Protein AF-A0A6S7KGN0-F1 (afdb_monomer_lite)

Foldseek 3Di:
DDDPVCPVVVVVVVVVVVVCVVVVNPVPPVDDDDDDPVNVVVCVVVLCADDPDPNNPVSNVVVCCCPPVVDDDDPSVVPDDPPQWDWDADPVGDIDIDGHDDD

Sequence (103 aa):
MKDLQFEQTRKALVSKQKDLKRQGKGNKPNASSALSEDDIAVLYEKDLLGTSSPDALLNTLWFNNTIHFGLRGCKEHRDMTWGDVKLHKTVCGEEYLEYNERQ

Structure (mmCIF, N/CA/C/O backbone):
data_AF-A0A6S7KGN0-F1
#
_entry.id   AF-A0A6S7KGN0-F1
#
loop_
_atom_site.group_PDB
_atom_site.id
_atom_site.type_symbol
_atom_site.label_atom_id
_atom_site.label_alt_id
_atom_site.label_comp_id
_atom_site.label_asym_id
_atom_site.label_entity_id
_atom_site.label_seq_id
_atom_site.pdbx_PDB_ins_code
_atom_site.Cartn_x
_atom_site.Cartn_y
_atom_site.Cartn_z
_atom_site.occupancy
_atom_site.B_iso_or_equiv
_atom_site.auth_seq_id
_atom_site.auth_comp_id
_atom_site.auth_asym_id
_atom_site.auth_atom_id
_atom_site.pdbx_PDB_model_num
ATOM 1 N N . MET A 1 1 ? -22.473 -7.375 23.355 1.00 51.00 1 MET A N 1
ATOM 2 C CA . MET A 1 1 ? -23.004 -7.444 24.734 1.00 51.00 1 MET A CA 1
ATOM 3 C C . MET A 1 1 ? -22.570 -6.174 25.470 1.00 51.00 1 MET A C 1
ATOM 5 O O . MET A 1 1 ? -21.373 -5.940 25.568 1.00 51.00 1 MET A O 1
ATOM 9 N N . LYS A 1 2 ? -23.492 -5.277 25.857 1.00 65.69 2 LYS A N 1
ATOM 10 C CA . LYS A 1 2 ? -23.150 -4.061 26.625 1.00 65.69 2 LYS A CA 1
ATOM 11 C C . LYS A 1 2 ? -23.226 -4.409 28.107 1.00 65.69 2 LYS A C 1
ATOM 13 O O . LYS A 1 2 ? -24.318 -4.604 28.621 1.00 65.69 2 LYS A O 1
ATOM 18 N N . ASP A 1 3 ? -22.078 -4.496 28.763 1.00 79.25 3 ASP A N 1
ATOM 19 C CA . ASP A 1 3 ? -22.008 -4.779 30.194 1.00 79.25 3 ASP A CA 1
ATOM 20 C C . ASP A 1 3 ? -22.584 -3.601 30.999 1.00 79.25 3 ASP A C 1
ATOM 22 O O . ASP A 1 3 ? -21.984 -2.521 31.029 1.00 79.25 3 ASP A O 1
ATOM 26 N N . LEU A 1 4 ? -23.760 -3.785 31.602 1.00 85.25 4 LEU A N 1
ATOM 27 C CA . LEU A 1 4 ? -24.466 -2.766 32.388 1.00 85.25 4 LEU A CA 1
ATOM 28 C C . LEU A 1 4 ? -23.657 -2.310 33.613 1.00 85.25 4 LEU A C 1
ATOM 30 O O . LEU A 1 4 ? -23.744 -1.143 33.992 1.00 85.25 4 LEU A O 1
ATOM 34 N N . GLN A 1 5 ? -22.807 -3.177 34.171 1.00 90.12 5 GLN A N 1
ATOM 35 C CA . GLN A 1 5 ? -22.026 -2.898 35.376 1.00 90.12 5 GLN A CA 1
ATOM 36 C C . GLN A 1 5 ? -21.039 -1.737 35.176 1.00 90.12 5 GLN A C 1
ATOM 38 O O . GLN A 1 5 ? -20.819 -0.937 36.082 1.00 90.12 5 GLN A O 1
ATOM 43 N N . PHE A 1 6 ? -20.494 -1.579 33.964 1.00 88.44 6 PHE A N 1
ATOM 44 C CA . PHE A 1 6 ? -19.511 -0.532 33.645 1.00 88.44 6 PHE A CA 1
ATOM 45 C C . PHE A 1 6 ? -20.097 0.672 32.896 1.00 88.44 6 PHE A C 1
ATOM 47 O O . PHE A 1 6 ? -19.354 1.450 32.290 1.00 88.44 6 PHE A O 1
ATOM 54 N N . GLU A 1 7 ? -21.421 0.851 32.883 1.00 92.50 7 GLU A N 1
ATOM 55 C CA . GLU A 1 7 ? -22.042 1.956 32.144 1.00 92.50 7 GLU A CA 1
ATOM 56 C C . GLU A 1 7 ? -21.552 3.328 32.622 1.00 92.50 7 GLU A C 1
ATOM 58 O O . GLU A 1 7 ? -21.196 4.179 31.801 1.00 92.50 7 GLU A O 1
ATOM 63 N N . GLN A 1 8 ? -21.473 3.526 33.938 1.00 90.44 8 GLN A N 1
ATOM 64 C CA . GLN A 1 8 ? -20.999 4.777 34.528 1.00 90.44 8 GLN A CA 1
ATOM 65 C C . GLN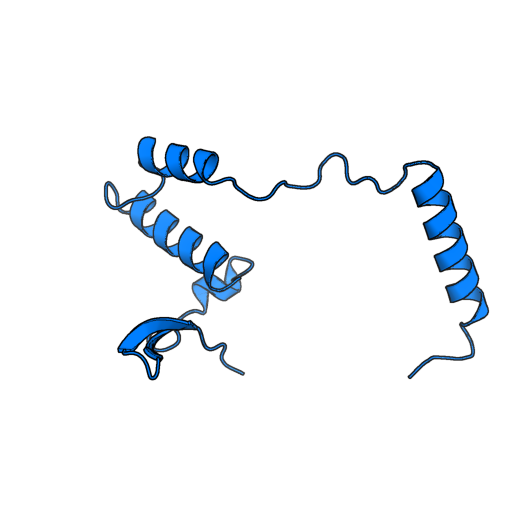 A 1 8 ? -19.529 5.040 34.184 1.00 90.44 8 GLN A C 1
ATOM 67 O O . GLN A 1 8 ? -19.193 6.135 33.732 1.00 90.44 8 GLN A O 1
ATOM 72 N N . THR A 1 9 ? -18.670 4.023 34.288 1.00 93.06 9 THR A N 1
ATOM 73 C CA . THR A 1 9 ? -17.248 4.122 33.933 1.00 93.06 9 THR A CA 1
ATOM 74 C C . THR A 1 9 ? -17.058 4.483 32.460 1.00 93.06 9 THR A C 1
ATOM 76 O O . THR A 1 9 ? -16.259 5.361 32.140 1.00 93.06 9 THR A O 1
ATOM 79 N N . ARG A 1 10 ? -17.838 3.890 31.544 1.00 92.88 10 ARG A N 1
ATOM 80 C CA . ARG A 1 10 ? -17.798 4.261 30.117 1.00 92.88 10 ARG A CA 1
ATOM 81 C C . ARG A 1 10 ? -18.247 5.701 29.882 1.00 92.88 10 ARG A C 1
ATOM 83 O O . ARG A 1 10 ? -17.606 6.409 29.109 1.00 92.88 10 ARG A O 1
ATOM 90 N N . LYS A 1 11 ? -19.317 6.156 30.545 1.00 94.88 11 LYS A N 1
ATOM 91 C CA . LYS A 1 11 ? -19.775 7.555 30.450 1.00 94.88 11 LYS A CA 1
ATOM 92 C C . LYS A 1 11 ? -18.702 8.525 30.949 1.00 94.88 11 LYS A C 1
ATOM 94 O O . LYS A 1 11 ? -18.420 9.510 30.267 1.00 94.88 11 LYS A O 1
ATOM 99 N N . ALA A 1 12 ? -18.065 8.220 32.080 1.00 96.12 12 ALA A N 1
ATOM 100 C CA . ALA A 1 12 ? -16.962 9.008 32.624 1.00 96.12 12 ALA A CA 1
ATOM 101 C C . ALA A 1 12 ? -15.762 9.054 31.660 1.00 96.12 12 ALA A C 1
ATOM 103 O O . ALA A 1 12 ? -15.247 10.135 31.374 1.00 96.12 12 ALA A O 1
ATOM 104 N N . LEU A 1 13 ? -15.377 7.910 31.082 1.00 95.00 13 LEU A N 1
ATOM 105 C CA . LEU A 1 13 ? -14.293 7.814 30.102 1.00 95.00 13 LEU A CA 1
ATOM 106 C C . LEU A 1 13 ? -14.573 8.660 28.851 1.00 95.00 13 LEU A C 1
ATOM 108 O O . LEU A 1 13 ? -13.726 9.449 28.437 1.00 95.00 13 LEU A O 1
ATOM 112 N N . VAL A 1 14 ? -15.773 8.547 28.273 1.00 93.56 14 VAL A N 1
ATOM 113 C CA . VAL A 1 14 ? -16.184 9.333 27.096 1.00 93.56 14 VAL A CA 1
ATOM 114 C C . VAL A 1 14 ? -16.213 10.828 27.416 1.00 93.56 14 VAL A C 1
ATOM 116 O O . VAL A 1 14 ? -15.764 11.638 26.604 1.00 93.56 14 VAL A O 1
ATOM 119 N N . SER A 1 15 ? -16.716 11.206 28.595 1.00 95.00 15 SER A N 1
ATOM 120 C CA . SER A 1 15 ? -16.698 12.597 29.056 1.00 95.00 15 SER A CA 1
ATOM 121 C C . SER A 1 15 ? -1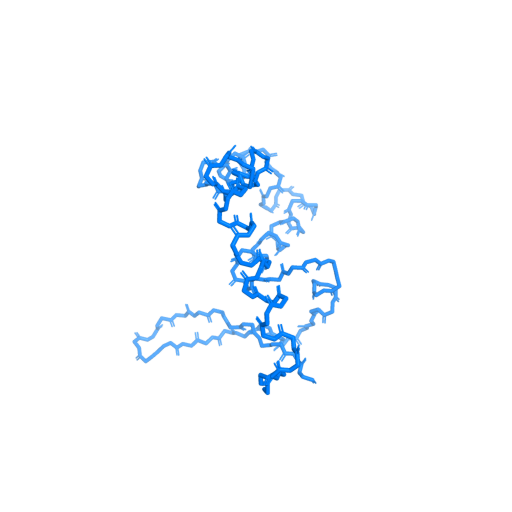5.265 13.129 29.129 1.00 95.00 15 SER A C 1
ATOM 123 O O . SER A 1 15 ? -14.960 14.171 28.543 1.00 95.00 15 SER A O 1
ATOM 125 N N . LYS A 1 16 ? -14.346 12.360 29.733 1.00 94.75 16 LYS A N 1
ATOM 126 C CA . LYS A 1 16 ? -12.937 12.749 29.827 1.00 94.75 16 LYS A CA 1
ATOM 127 C C . LYS A 1 16 ? -12.255 12.817 28.463 1.00 94.75 16 LYS A C 1
ATOM 129 O O . LYS A 1 16 ? -11.486 13.739 28.215 1.00 94.75 16 LYS A O 1
ATOM 134 N N . GLN A 1 17 ? -12.564 11.897 27.553 1.00 91.38 17 GLN A N 1
ATOM 135 C CA . GLN A 1 17 ? -12.048 11.927 26.186 1.00 91.38 17 GLN A CA 1
ATOM 136 C C . GLN A 1 17 ? -12.486 13.199 25.439 1.00 91.38 17 GLN A C 1
ATOM 138 O O . GLN A 1 17 ? -11.678 13.806 24.736 1.00 91.38 17 GLN A O 1
ATOM 143 N N . LYS A 1 18 ? -13.748 13.624 25.593 1.00 92.44 18 LYS A N 1
ATOM 144 C CA . LYS A 1 18 ? -14.262 14.871 24.997 1.00 92.44 18 LYS A CA 1
ATOM 145 C C . LYS A 1 18 ? -13.587 16.109 25.589 1.00 92.44 18 LYS A C 1
ATOM 147 O O . LYS A 1 18 ? -13.218 17.002 24.833 1.00 92.44 18 LYS A O 1
ATOM 152 N N . ASP A 1 19 ? -13.411 16.145 26.908 1.00 94.50 19 ASP A N 1
ATOM 153 C CA . ASP A 1 19 ? -12.680 17.205 27.615 1.00 94.50 19 ASP A CA 1
ATOM 154 C C . ASP A 1 19 ? -11.230 17.320 27.113 1.00 94.50 19 ASP A C 1
ATOM 156 O O . ASP A 1 19 ? -10.794 18.389 26.695 1.00 94.50 19 ASP A O 1
ATOM 160 N N . LEU A 1 20 ? -10.513 16.195 27.028 1.00 91.50 20 LEU A N 1
ATOM 161 C CA . LEU A 1 20 ? -9.146 16.151 26.500 1.00 91.50 20 LEU A CA 1
ATOM 162 C C . LEU A 1 20 ? -9.068 16.636 25.044 1.00 91.50 20 LEU A C 1
ATOM 164 O O . LEU A 1 20 ? -8.202 17.449 24.727 1.00 91.50 20 LEU A O 1
ATOM 168 N N . LYS A 1 21 ? -10.007 16.229 24.178 1.00 87.38 21 LYS A N 1
ATOM 169 C CA . LYS A 1 21 ? -10.085 16.740 22.798 1.00 87.38 21 LYS 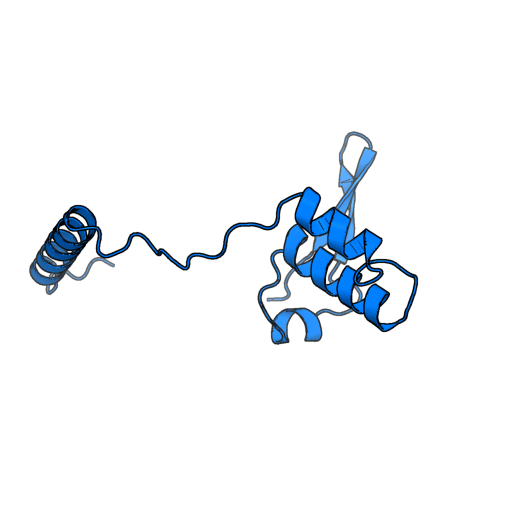A CA 1
ATOM 170 C C . LYS A 1 21 ? -10.313 18.253 22.745 1.00 87.38 21 LYS A C 1
ATOM 172 O O . LYS A 1 21 ? -9.659 18.922 21.954 1.00 87.38 21 LYS A O 1
ATOM 177 N N . ARG A 1 22 ? -11.197 18.805 23.591 1.00 89.69 22 ARG A N 1
ATOM 178 C CA . ARG A 1 22 ? -11.422 20.264 23.692 1.00 89.69 22 ARG A CA 1
ATOM 179 C C . ARG A 1 22 ? -10.167 21.016 24.136 1.00 89.69 22 ARG A C 1
ATOM 181 O O . ARG A 1 22 ? -9.950 22.134 23.695 1.00 89.69 22 ARG A O 1
ATOM 188 N N . GLN A 1 23 ? -9.328 20.387 24.957 1.00 91.25 23 GLN A N 1
ATOM 189 C CA . GLN A 1 23 ? -8.021 20.909 25.370 1.00 91.25 23 GLN A CA 1
ATOM 190 C C . GLN A 1 23 ? -6.914 20.693 24.314 1.00 91.25 23 GLN A C 1
ATOM 192 O O . GLN A 1 23 ? -5.745 20.927 24.606 1.00 91.25 23 GLN A O 1
ATOM 197 N N . GLY A 1 24 ? -7.237 20.180 23.119 1.00 85.88 24 GLY A N 1
ATOM 198 C CA . GLY A 1 24 ? -6.263 19.861 22.065 1.00 85.88 24 GLY A CA 1
ATOM 199 C C . GLY A 1 24 ? -5.421 18.604 22.329 1.00 85.88 24 GLY A C 1
ATOM 200 O O . GLY A 1 24 ? -4.558 18.243 21.525 1.00 85.88 24 GLY A O 1
ATOM 201 N N . LYS A 1 25 ? -5.673 17.886 23.432 1.00 82.31 25 LYS A N 1
ATOM 202 C CA . LYS A 1 25 ? -4.991 16.633 23.775 1.00 82.31 25 LYS A CA 1
ATOM 203 C C . LYS A 1 25 ? -5.606 15.497 22.960 1.00 82.31 25 LYS A C 1
ATOM 205 O O . LYS A 1 25 ? -6.661 14.963 23.296 1.00 82.31 25 LYS A O 1
ATOM 210 N N . GLY A 1 26 ? -4.946 15.152 21.856 1.00 72.06 26 GLY A N 1
ATOM 211 C CA . GLY A 1 26 ? -5.416 14.141 20.903 1.00 72.06 26 GLY A CA 1
ATOM 212 C C . GLY A 1 26 ? -5.311 14.548 19.435 1.00 72.06 26 GLY A C 1
ATOM 213 O O . GLY A 1 26 ? -5.653 13.738 18.579 1.00 72.06 26 GLY A O 1
ATOM 214 N N . ASN A 1 27 ? -4.792 15.744 19.133 1.00 70.06 27 ASN A N 1
ATOM 215 C CA . ASN A 1 27 ? -4.615 16.253 17.766 1.00 70.06 27 ASN A CA 1
ATOM 216 C C . ASN A 1 27 ? -3.557 15.508 16.933 1.00 70.06 27 ASN A C 1
ATOM 218 O O . ASN A 1 27 ? -3.253 15.960 15.839 1.00 70.06 27 ASN A O 1
ATOM 222 N N . LYS A 1 28 ? -3.004 14.392 17.445 1.00 72.38 28 LYS A N 1
ATOM 223 C CA . LYS A 1 28 ? -1.943 13.578 16.828 1.00 72.38 28 LYS A CA 1
ATOM 224 C C . LYS A 1 28 ? -0.980 14.453 16.001 1.00 72.38 28 LYS A C 1
ATOM 226 O O . LYS A 1 28 ? -0.940 14.305 14.786 1.00 72.38 28 LYS A O 1
ATOM 231 N N . PRO A 1 29 ? -0.230 15.374 16.634 1.00 72.06 29 PRO A N 1
ATOM 232 C CA . PRO A 1 29 ? 0.643 16.296 15.900 1.00 72.06 29 PRO A CA 1
ATOM 233 C C . PRO A 1 29 ? 1.693 15.565 15.050 1.00 72.06 29 PRO A C 1
ATOM 235 O O . PRO A 1 29 ? 2.152 16.101 14.054 1.00 72.06 29 PRO A O 1
ATOM 238 N N . ASN A 1 30 ? 2.004 14.317 15.415 1.00 75.81 30 ASN A N 1
ATOM 239 C CA . ASN A 1 30 ? 2.899 13.420 14.688 1.00 75.81 30 ASN A CA 1
ATOM 240 C C . ASN A 1 30 ? 2.123 12.314 13.947 1.00 75.81 30 ASN A C 1
ATOM 242 O O . ASN A 1 30 ? 2.618 11.197 13.810 1.00 75.81 30 ASN A O 1
ATOM 246 N N . ALA A 1 31 ? 0.862 12.551 13.570 1.00 79.56 31 ALA A N 1
ATOM 247 C CA . ALA A 1 31 ? 0.156 11.625 12.696 1.00 79.56 31 ALA A CA 1
ATOM 248 C C . ALA A 1 31 ? 0.912 11.543 11.371 1.00 79.56 31 ALA A C 1
ATOM 250 O O . ALA A 1 31 ? 1.223 12.573 10.778 1.00 79.56 31 ALA A O 1
ATOM 251 N N . SER A 1 32 ? 1.164 10.323 10.902 1.00 75.75 32 SER A N 1
ATOM 252 C CA . SER A 1 32 ? 1.613 10.137 9.527 1.00 75.75 32 SER A CA 1
ATOM 253 C C . SER A 1 32 ? 0.545 10.691 8.591 1.00 75.75 32 SER A C 1
ATOM 255 O O . SER A 1 32 ? -0.630 10.326 8.711 1.00 75.75 32 SER A O 1
ATOM 257 N N . SER A 1 33 ? 0.950 11.555 7.668 1.00 83.25 33 SER A N 1
ATOM 258 C CA . SER A 1 33 ? 0.155 11.859 6.485 1.00 83.25 33 SER A CA 1
ATOM 259 C C . SER A 1 33 ? 0.139 10.644 5.556 1.00 83.25 33 SER A C 1
ATOM 261 O O . SER A 1 33 ? 1.013 9.773 5.631 1.00 83.25 33 SER A O 1
ATOM 263 N N . ALA A 1 34 ? -0.884 10.566 4.707 1.00 86.44 34 ALA A N 1
ATOM 264 C CA . ALA A 1 34 ? -0.838 9.674 3.557 1.00 86.44 34 ALA A CA 1
ATOM 265 C C . ALA A 1 34 ? 0.263 10.145 2.596 1.00 86.44 34 ALA A C 1
ATOM 267 O O . ALA A 1 34 ? 0.535 11.346 2.527 1.00 86.44 34 ALA A O 1
ATOM 268 N N . LEU A 1 35 ? 0.874 9.204 1.875 1.00 89.50 35 LEU A N 1
ATOM 269 C CA . LEU A 1 35 ? 1.780 9.533 0.777 1.00 89.50 35 LEU A CA 1
ATOM 270 C C . LEU A 1 35 ? 0.983 10.215 -0.334 1.00 89.50 35 LEU A C 1
ATOM 272 O O . LEU A 1 35 ? -0.080 9.729 -0.725 1.00 89.50 35 LEU A O 1
ATOM 276 N N . SER A 1 36 ? 1.495 11.344 -0.805 1.00 93.88 36 SER A N 1
ATOM 277 C CA . SER A 1 36 ? 0.972 12.030 -1.980 1.00 93.88 36 SER A CA 1
ATOM 278 C C . SER A 1 36 ? 1.504 11.396 -3.268 1.00 93.88 36 SER A C 1
ATOM 280 O O . SER A 1 36 ? 2.468 10.631 -3.250 1.00 93.88 36 SER A O 1
ATOM 282 N N . GLU A 1 37 ? 0.886 11.724 -4.402 1.00 94.06 37 GLU A N 1
ATOM 283 C CA . GLU A 1 37 ? 1.397 11.316 -5.716 1.00 94.06 37 GLU A CA 1
ATOM 284 C C . GLU A 1 37 ? 2.802 11.881 -5.973 1.00 94.06 37 GLU A C 1
ATOM 286 O O . GLU A 1 37 ? 3.649 11.171 -6.512 1.00 94.06 37 GLU A O 1
ATOM 291 N N . ASP A 1 38 ? 3.082 13.100 -5.499 1.00 96.56 38 ASP A N 1
ATOM 292 C CA . ASP A 1 38 ? 4.406 13.724 -5.589 1.00 96.56 38 ASP A CA 1
ATOM 293 C C . ASP A 1 38 ? 5.454 12.943 -4.783 1.00 96.56 38 ASP A C 1
ATOM 295 O O . ASP A 1 38 ? 6.561 12.706 -5.268 1.00 96.56 38 ASP A O 1
ATOM 299 N N . ASP A 1 39 ? 5.103 12.474 -3.578 1.00 95.38 39 ASP A N 1
ATOM 300 C CA . ASP A 1 39 ? 6.003 11.634 -2.777 1.00 95.38 39 ASP A CA 1
ATOM 301 C C . ASP A 1 39 ? 6.350 10.339 -3.523 1.00 95.38 39 ASP A C 1
ATOM 303 O O . ASP A 1 39 ? 7.507 9.918 -3.549 1.00 95.38 39 ASP A O 1
ATOM 307 N N . ILE A 1 40 ? 5.354 9.713 -4.158 1.00 95.75 40 ILE A N 1
ATOM 308 C CA . ILE A 1 40 ? 5.536 8.485 -4.940 1.00 95.75 40 ILE A CA 1
ATOM 309 C C . ILE A 1 40 ? 6.406 8.761 -6.169 1.00 95.75 40 ILE A C 1
ATOM 311 O O . ILE A 1 40 ? 7.321 7.986 -6.452 1.00 95.75 40 ILE A O 1
ATOM 315 N N . ALA A 1 41 ? 6.170 9.871 -6.873 1.00 97.12 41 ALA A N 1
ATOM 316 C CA . ALA A 1 41 ? 6.956 10.270 -8.035 1.00 97.12 41 ALA A CA 1
ATOM 317 C C . ALA A 1 41 ? 8.441 10.438 -7.683 1.00 97.12 41 ALA A C 1
ATOM 319 O O . ALA A 1 41 ? 9.299 9.904 -8.386 1.00 97.12 41 ALA A O 1
ATOM 320 N N . VAL A 1 42 ? 8.748 11.073 -6.547 1.00 97.75 42 VAL A N 1
ATOM 321 C CA . VAL A 1 42 ? 10.126 11.219 -6.052 1.00 97.75 42 VAL A CA 1
ATOM 322 C C . VAL A 1 42 ? 10.784 9.861 -5.777 1.00 97.75 42 VAL A C 1
ATOM 324 O O . VAL A 1 42 ? 11.985 9.705 -5.998 1.00 97.75 42 VAL A O 1
ATOM 327 N N . LEU A 1 43 ? 10.036 8.862 -5.296 1.00 96.94 43 LEU A N 1
ATOM 328 C CA . LEU A 1 43 ? 10.582 7.520 -5.062 1.00 96.94 43 LEU A CA 1
ATOM 329 C C . LEU A 1 43 ? 10.949 6.802 -6.370 1.00 96.94 43 LEU A C 1
ATOM 331 O O . LEU A 1 43 ? 11.973 6.118 -6.409 1.00 96.94 43 LEU A O 1
ATOM 335 N N . TYR A 1 44 ? 10.149 6.974 -7.425 1.00 97.25 44 TYR A N 1
ATOM 336 C CA . TYR A 1 44 ? 10.475 6.461 -8.759 1.00 97.25 44 TYR A CA 1
ATOM 337 C C . TYR A 1 44 ? 11.648 7.217 -9.393 1.00 97.25 44 TYR A C 1
ATOM 339 O O . TYR A 1 44 ? 12.553 6.587 -9.928 1.00 97.25 44 TYR A O 1
ATOM 347 N N . GLU A 1 45 ? 11.680 8.549 -9.291 1.00 97.69 45 GLU A N 1
ATOM 348 C CA . GLU A 1 45 ? 12.782 9.374 -9.812 1.00 97.69 45 GLU A CA 1
ATOM 349 C C . GLU A 1 45 ? 14.130 9.005 -9.175 1.00 97.69 45 GLU A C 1
ATOM 351 O O . GLU A 1 45 ? 15.169 9.040 -9.829 1.00 97.69 45 GLU A O 1
ATOM 356 N N . LYS A 1 46 ? 14.116 8.623 -7.894 1.00 97.00 46 LYS A N 1
ATOM 357 C CA . LYS A 1 46 ? 15.311 8.225 -7.140 1.00 97.00 46 LYS A CA 1
ATOM 358 C C . LYS A 1 46 ? 15.678 6.748 -7.273 1.00 97.00 46 LYS A C 1
ATOM 360 O O . LYS A 1 46 ? 16.514 6.287 -6.497 1.00 97.00 46 LYS A O 1
ATOM 365 N N . ASP A 1 47 ? 15.046 6.004 -8.182 1.00 96.94 47 ASP A N 1
ATOM 366 C CA . ASP A 1 47 ? 15.275 4.564 -8.362 1.00 96.94 47 ASP A CA 1
ATOM 367 C C . ASP A 1 47 ? 15.053 3.735 -7.079 1.00 96.94 47 ASP A C 1
ATOM 369 O O . ASP A 1 47 ? 15.587 2.637 -6.925 1.00 96.94 47 ASP A O 1
ATOM 373 N N . LEU A 1 48 ? 14.263 4.245 -6.127 1.00 97.25 48 LEU A N 1
ATOM 374 C CA . LEU A 1 48 ? 13.878 3.498 -4.923 1.00 97.25 48 LEU A CA 1
ATOM 375 C C . LEU A 1 48 ? 12.691 2.575 -5.198 1.00 97.25 48 LEU A C 1
ATOM 377 O O . LEU A 1 48 ? 12.525 1.560 -4.519 1.00 97.25 48 LEU A O 1
ATOM 381 N N . LEU A 1 49 ? 11.889 2.946 -6.195 1.00 97.56 49 LEU A N 1
ATOM 382 C CA . LEU A 1 49 ? 10.858 2.140 -6.825 1.00 97.56 49 LEU A CA 1
ATOM 383 C C . LEU A 1 49 ? 11.168 2.044 -8.320 1.00 97.56 49 LEU A C 1
ATOM 385 O O . LEU A 1 49 ? 11.680 2.982 -8.923 1.00 97.56 49 LEU A O 1
ATOM 389 N N . GLY A 1 50 ? 10.818 0.922 -8.929 1.00 96.81 50 GLY A N 1
ATOM 390 C CA . GLY A 1 50 ? 10.963 0.667 -10.350 1.00 96.81 50 GLY A CA 1
ATOM 391 C C . GLY A 1 50 ? 11.653 -0.663 -10.595 1.00 96.81 50 GLY A C 1
ATOM 392 O O . GLY A 1 50 ? 11.651 -1.560 -9.759 1.00 96.81 50 GLY A O 1
ATOM 393 N N . THR A 1 51 ? 12.244 -0.799 -11.773 1.00 97.44 51 THR A N 1
ATOM 394 C CA . THR A 1 51 ? 12.908 -2.034 -12.211 1.00 97.44 51 THR A CA 1
ATOM 395 C C . THR A 1 51 ? 14.413 -1.847 -12.399 1.00 97.44 51 THR A C 1
ATOM 397 O O . THR A 1 51 ? 15.057 -2.671 -13.043 1.00 97.44 51 THR A O 1
ATOM 400 N N . SER A 1 52 ? 14.975 -0.747 -11.893 1.00 97.19 52 SER A N 1
ATOM 401 C CA . SER A 1 52 ? 16.379 -0.365 -12.083 1.00 97.19 52 SER A CA 1
ATOM 402 C C . SER A 1 52 ? 17.356 -1.207 -11.260 1.00 97.19 52 SER A C 1
ATOM 404 O O . SER A 1 52 ? 18.514 -1.356 -11.646 1.00 97.19 52 SER A O 1
ATOM 406 N N . SER A 1 53 ? 16.901 -1.813 -10.163 1.00 97.38 53 SER A N 1
ATOM 407 C CA . SER A 1 53 ? 17.686 -2.747 -9.353 1.0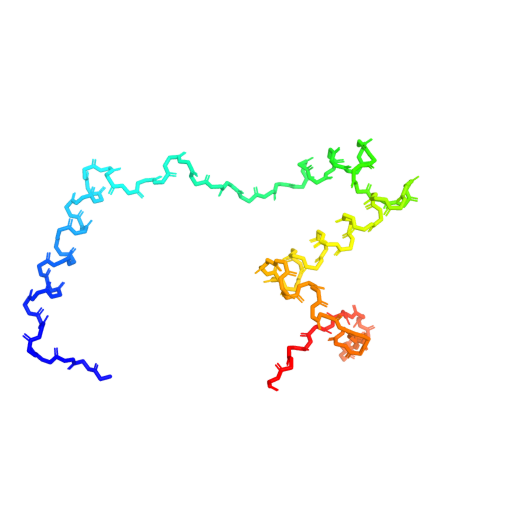0 97.38 53 SER A CA 1
ATOM 408 C C . SER A 1 53 ? 16.802 -3.830 -8.719 1.00 97.38 53 SER A C 1
ATOM 410 O O . SER A 1 53 ? 15.583 -3.649 -8.624 1.00 97.38 53 SER A O 1
ATOM 412 N N . PRO A 1 54 ? 17.384 -4.954 -8.256 1.00 97.56 54 PRO A N 1
ATOM 413 C CA . PRO A 1 54 ? 16.638 -5.968 -7.510 1.00 97.56 54 PRO A CA 1
ATOM 414 C C . PRO A 1 54 ? 15.949 -5.404 -6.259 1.00 97.56 54 PRO A C 1
ATOM 416 O O . PRO A 1 54 ? 14.810 -5.770 -5.972 1.00 97.56 54 PRO A O 1
ATOM 419 N N . ASP A 1 55 ? 16.611 -4.485 -5.551 1.00 97.25 55 ASP A N 1
ATOM 420 C CA . ASP A 1 55 ? 16.061 -3.841 -4.356 1.00 97.25 55 ASP A CA 1
ATOM 421 C C . ASP A 1 55 ? 14.893 -2.913 -4.705 1.00 97.25 55 ASP A C 1
ATOM 423 O O . ASP A 1 55 ? 13.843 -2.982 -4.069 1.00 97.25 55 ASP A O 1
ATOM 427 N N . ALA A 1 56 ? 15.033 -2.099 -5.757 1.00 97.69 56 ALA A N 1
ATOM 428 C CA . ALA A 1 56 ? 13.962 -1.227 -6.242 1.00 97.69 56 ALA A CA 1
ATOM 429 C C . ALA A 1 56 ? 12.727 -2.028 -6.667 1.00 97.69 56 ALA A C 1
ATOM 431 O O . ALA A 1 56 ? 11.603 -1.678 -6.308 1.00 97.69 56 ALA A O 1
ATOM 432 N N . LEU A 1 57 ? 12.938 -3.156 -7.351 1.00 97.38 57 LEU A N 1
ATOM 433 C CA . LEU A 1 57 ? 11.862 -4.049 -7.763 1.00 97.38 57 LEU A CA 1
ATOM 434 C C . LEU A 1 57 ? 11.128 -4.644 -6.557 1.00 97.38 57 LEU A C 1
ATOM 436 O O . LEU A 1 57 ? 9.894 -4.657 -6.521 1.00 97.38 57 LEU A O 1
ATOM 440 N N . LEU A 1 58 ? 11.877 -5.119 -5.557 1.00 95.06 58 LEU A N 1
ATOM 441 C CA . LEU A 1 58 ? 11.296 -5.669 -4.336 1.00 95.06 58 LEU A CA 1
ATOM 442 C C . LEU A 1 58 ? 10.525 -4.597 -3.553 1.00 95.06 58 LEU A C 1
ATOM 444 O O . LEU A 1 58 ? 9.413 -4.859 -3.087 1.00 95.06 58 LEU A O 1
ATOM 448 N N . ASN A 1 59 ? 11.074 -3.385 -3.463 1.00 95.69 59 ASN A N 1
ATOM 449 C CA . ASN A 1 59 ? 10.421 -2.241 -2.835 1.00 95.69 59 ASN A CA 1
ATOM 450 C C . ASN A 1 59 ? 9.128 -1.863 -3.560 1.00 95.69 59 ASN A C 1
ATOM 452 O O . ASN A 1 59 ? 8.122 -1.612 -2.902 1.00 95.69 59 ASN A O 1
ATOM 456 N N . THR A 1 60 ? 9.110 -1.876 -4.895 1.00 96.56 60 THR A N 1
ATOM 457 C CA . THR A 1 60 ? 7.896 -1.634 -5.690 1.00 96.56 60 THR A CA 1
ATOM 458 C C . THR A 1 60 ? 6.824 -2.669 -5.434 1.00 96.56 60 THR A C 1
ATOM 460 O O . THR A 1 60 ? 5.670 -2.302 -5.219 1.00 96.56 60 THR A O 1
ATOM 463 N N . LEU A 1 61 ? 7.183 -3.953 -5.403 1.00 93.62 61 LEU A N 1
ATOM 464 C CA . LEU A 1 61 ? 6.222 -5.007 -5.097 1.00 93.62 61 LEU A CA 1
ATOM 465 C C . LEU A 1 61 ? 5.643 -4.826 -3.688 1.00 93.62 61 LEU A C 1
ATOM 467 O O . LEU A 1 61 ? 4.427 -4.856 -3.502 1.00 93.62 61 LEU A O 1
ATOM 471 N N . TRP A 1 62 ? 6.508 -4.582 -2.702 1.00 93.62 62 TRP A N 1
ATOM 472 C CA . TRP A 1 62 ? 6.088 -4.318 -1.331 1.00 93.62 62 TRP A CA 1
ATOM 473 C C . TRP A 1 62 ? 5.165 -3.098 -1.233 1.00 93.62 62 TRP A C 1
ATOM 475 O O . TRP A 1 62 ? 4.112 -3.156 -0.594 1.00 93.62 62 TRP A O 1
ATOM 485 N N . PHE A 1 63 ? 5.545 -1.998 -1.878 1.00 94.56 63 PHE A N 1
ATOM 486 C CA . PHE A 1 63 ? 4.792 -0.752 -1.895 1.00 94.56 63 PHE A CA 1
ATOM 487 C C . PHE A 1 63 ? 3.399 -0.946 -2.506 1.00 94.56 63 PHE A C 1
ATOM 489 O O . PHE A 1 63 ? 2.400 -0.623 -1.863 1.00 94.56 63 PHE A O 1
ATOM 496 N N . ASN A 1 64 ? 3.317 -1.561 -3.688 1.00 93.75 64 ASN A N 1
ATOM 497 C CA . ASN A 1 64 ? 2.052 -1.822 -4.376 1.00 93.75 64 ASN A CA 1
ATOM 498 C C . ASN A 1 64 ? 1.132 -2.721 -3.543 1.00 93.75 64 ASN A C 1
ATOM 500 O O . ASN A 1 64 ? -0.049 -2.422 -3.385 1.00 93.75 64 ASN A O 1
ATOM 504 N N . ASN A 1 65 ? 1.681 -3.778 -2.945 1.00 93.31 65 ASN A N 1
ATOM 505 C CA . ASN A 1 65 ? 0.937 -4.673 -2.062 1.00 93.31 65 ASN A CA 1
ATOM 506 C C . ASN A 1 65 ? 0.387 -3.933 -0.827 1.00 93.31 65 ASN A C 1
ATOM 508 O O . ASN A 1 65 ? -0.765 -4.131 -0.442 1.00 93.31 65 ASN A O 1
ATOM 512 N N . THR A 1 66 ? 1.180 -3.032 -0.240 1.00 92.38 66 THR A N 1
ATOM 513 C CA . THR A 1 66 ? 0.764 -2.216 0.914 1.00 92.38 66 THR A CA 1
ATOM 514 C C . THR A 1 66 ? -0.375 -1.263 0.542 1.00 92.38 66 THR A C 1
ATOM 516 O O . THR A 1 66 ? -1.370 -1.171 1.261 1.00 92.38 66 THR A O 1
ATOM 519 N N . ILE A 1 67 ? -0.238 -0.544 -0.576 1.00 92.00 67 ILE A N 1
ATOM 520 C CA . ILE A 1 67 ? -1.169 0.520 -0.973 1.00 92.00 67 ILE A CA 1
ATOM 521 C C . ILE A 1 67 ? -2.470 -0.047 -1.551 1.00 92.00 67 ILE A C 1
ATOM 523 O O . ILE A 1 67 ? -3.545 0.437 -1.202 1.00 92.00 67 ILE A O 1
ATOM 527 N N . HIS A 1 68 ? -2.393 -1.071 -2.405 1.00 92.00 68 HIS A N 1
ATOM 528 C CA . HIS A 1 68 ? -3.559 -1.589 -3.128 1.00 92.00 68 HIS A CA 1
ATOM 529 C C . HIS A 1 68 ? -4.278 -2.723 -2.398 1.00 92.00 68 HIS A C 1
ATOM 531 O O . HIS A 1 68 ? -5.505 -2.780 -2.444 1.00 92.00 68 HIS A O 1
ATOM 537 N N . PHE A 1 69 ? -3.550 -3.601 -1.701 1.00 91.81 69 PHE A N 1
ATOM 538 C CA . PHE A 1 69 ? -4.153 -4.721 -0.966 1.00 91.81 69 PHE A CA 1
ATOM 539 C C . PHE A 1 69 ? -4.264 -4.464 0.538 1.00 91.81 69 PHE A C 1
ATOM 541 O O . PHE A 1 69 ? -4.878 -5.251 1.253 1.00 91.81 69 PHE A O 1
ATOM 548 N N . GLY A 1 70 ? -3.718 -3.348 1.032 1.00 90.62 70 GLY A N 1
ATOM 549 C CA . GLY A 1 70 ? -3.831 -2.972 2.438 1.00 90.62 70 GLY A CA 1
ATOM 550 C C . GLY A 1 70 ? -3.066 -3.897 3.381 1.00 90.62 70 GLY A C 1
ATOM 551 O O . GLY A 1 70 ? -3.423 -3.958 4.559 1.00 90.62 70 GLY A O 1
ATOM 552 N N . LEU A 1 71 ? -2.042 -4.591 2.874 1.00 90.31 71 LEU A N 1
ATOM 553 C CA . LEU A 1 71 ? -1.161 -5.452 3.656 1.00 90.31 71 LEU A CA 1
ATOM 554 C C . LEU A 1 71 ? -0.346 -4.592 4.633 1.00 90.31 71 LEU A C 1
ATOM 556 O O . LEU A 1 71 ? 0.360 -3.660 4.249 1.00 90.31 71 LEU A O 1
ATOM 560 N N . ARG A 1 72 ? -0.497 -4.863 5.927 1.00 83.94 72 ARG A N 1
ATOM 561 C CA . ARG A 1 72 ? 0.103 -4.146 7.050 1.00 83.94 72 ARG A CA 1
ATOM 562 C C . ARG A 1 72 ? 1.084 -5.055 7.783 1.00 83.94 72 ARG A C 1
ATOM 564 O O . ARG A 1 72 ? 0.778 -5.683 8.792 1.00 83.94 72 ARG A O 1
ATOM 571 N N . GLY A 1 73 ? 2.337 -4.995 7.346 1.00 84.12 73 GLY A N 1
ATOM 572 C CA . GLY A 1 73 ? 3.483 -5.467 8.121 1.00 84.12 73 GLY A CA 1
ATOM 573 C C . GLY A 1 73 ? 4.117 -6.755 7.611 1.00 84.12 73 GLY A C 1
ATOM 574 O O . GLY A 1 73 ? 3.609 -7.450 6.739 1.00 84.12 73 GLY A O 1
ATOM 575 N N . CYS A 1 74 ? 5.287 -7.078 8.165 1.00 87.44 74 CYS A N 1
ATOM 576 C CA . CYS A 1 74 ? 6.195 -8.036 7.538 1.00 87.44 74 CYS A CA 1
ATOM 577 C C . CYS A 1 74 ? 5.677 -9.460 7.405 1.00 87.44 74 CYS A C 1
ATOM 579 O O . CYS A 1 74 ? 6.127 -10.166 6.509 1.00 87.44 74 CYS A O 1
ATOM 581 N N . LYS A 1 75 ? 4.789 -9.896 8.298 1.00 90.44 75 LYS A N 1
ATOM 582 C CA . LYS A 1 75 ? 4.260 -11.257 8.259 1.00 90.44 75 LYS A CA 1
ATOM 583 C C . LYS A 1 75 ? 3.338 -11.452 7.059 1.00 90.44 75 LYS A C 1
ATOM 585 O O . LYS A 1 75 ? 3.562 -12.376 6.294 1.00 90.44 75 LYS A O 1
ATOM 590 N N . GLU A 1 76 ? 2.390 -10.545 6.852 1.00 91.12 76 GLU A N 1
ATOM 591 C CA . GLU A 1 76 ? 1.407 -10.656 5.770 1.00 91.12 76 GLU A CA 1
ATOM 592 C C . GLU A 1 76 ? 2.091 -10.687 4.398 1.00 91.12 76 GLU A C 1
ATOM 594 O O . GLU A 1 76 ? 1.811 -11.564 3.591 1.00 91.12 76 GLU A O 1
ATOM 599 N N . HIS A 1 77 ? 3.090 -9.825 4.177 1.00 91.38 77 HIS A N 1
ATOM 600 C CA . HIS A 1 77 ? 3.887 -9.843 2.947 1.00 91.38 77 HIS A CA 1
ATOM 601 C C . HIS A 1 77 ? 4.691 -11.137 2.747 1.00 91.38 77 HIS A C 1
ATOM 603 O O . HIS A 1 77 ? 4.873 -11.566 1.612 1.00 91.38 77 HIS A O 1
ATOM 609 N N . ARG A 1 78 ? 5.213 -11.741 3.824 1.00 90.69 78 ARG A N 1
ATOM 610 C CA . ARG A 1 78 ? 6.005 -12.985 3.752 1.00 90.69 78 ARG A CA 1
ATOM 611 C C . ARG A 1 78 ? 5.142 -14.225 3.563 1.00 90.69 78 ARG A C 1
ATOM 613 O O . ARG A 1 78 ? 5.613 -15.191 2.976 1.00 90.69 78 ARG A O 1
ATOM 620 N N . ASP A 1 79 ? 3.925 -14.193 4.089 1.00 91.56 79 ASP A N 1
ATOM 621 C CA . ASP A 1 79 ? 2.983 -15.304 4.022 1.00 91.56 79 ASP A CA 1
ATOM 622 C C . ASP A 1 79 ? 2.203 -15.315 2.694 1.00 91.56 79 ASP A C 1
ATOM 624 O O . ASP A 1 79 ? 1.548 -16.312 2.390 1.00 91.56 79 ASP A O 1
ATOM 628 N N . MET A 1 80 ? 2.295 -14.250 1.882 1.00 90.25 80 MET A N 1
ATOM 629 C CA . MET A 1 80 ? 1.784 -14.250 0.511 1.00 90.25 80 MET A CA 1
ATOM 630 C C . MET A 1 80 ? 2.442 -15.354 -0.309 1.00 90.25 80 MET A C 1
ATOM 632 O O . MET A 1 80 ? 3.665 -15.504 -0.346 1.00 90.25 80 MET A O 1
ATOM 636 N N . THR A 1 81 ? 1.626 -16.081 -1.056 1.00 91.25 81 THR A N 1
ATOM 637 C CA . THR A 1 81 ? 2.102 -17.128 -1.951 1.00 91.25 81 THR A CA 1
ATOM 638 C C . THR A 1 81 ? 1.437 -17.036 -3.318 1.00 91.25 81 THR A C 1
ATOM 640 O O . THR A 1 81 ? 0.509 -16.261 -3.565 1.00 91.25 81 THR A O 1
ATOM 643 N N . TRP A 1 82 ? 1.935 -17.849 -4.246 1.00 88.44 82 TRP A N 1
ATOM 644 C CA . TRP A 1 82 ? 1.350 -17.943 -5.571 1.00 88.44 82 TRP A CA 1
ATOM 645 C C . TRP A 1 82 ? -0.129 -18.348 -5.505 1.00 88.44 82 TRP A C 1
ATOM 647 O O . TRP A 1 82 ? -0.496 -19.297 -4.811 1.00 88.44 82 TRP A O 1
ATOM 657 N N . GLY A 1 83 ? -0.964 -17.640 -6.265 1.00 90.81 83 GLY A N 1
ATOM 658 C CA . GLY A 1 83 ? -2.407 -17.865 -6.330 1.00 90.81 83 GLY A CA 1
ATOM 659 C C . GLY A 1 83 ? -3.239 -17.026 -5.360 1.00 90.81 83 GLY A C 1
ATOM 660 O O . GLY A 1 83 ? -4.459 -17.011 -5.515 1.00 90.81 83 GLY A O 1
ATOM 661 N N . ASP A 1 84 ? -2.619 -16.303 -4.421 1.00 92.50 84 ASP A N 1
ATOM 662 C CA . ASP A 1 84 ? -3.348 -15.398 -3.516 1.00 92.50 84 ASP A CA 1
ATOM 663 C C . ASP A 1 84 ? -3.763 -14.098 -4.215 1.00 92.50 84 ASP A C 1
ATOM 665 O O . ASP A 1 84 ? -4.789 -13.513 -3.876 1.00 92.50 84 ASP A O 1
ATOM 669 N N . VAL A 1 85 ? -3.007 -13.686 -5.239 1.00 92.69 85 VAL A N 1
ATOM 670 C CA . VAL A 1 85 ? -3.375 -12.606 -6.163 1.00 92.69 85 VAL A CA 1
ATOM 671 C C . VAL A 1 85 ? -3.824 -13.213 -7.487 1.00 92.69 85 VAL A C 1
ATOM 673 O O . VAL A 1 85 ? -3.102 -14.017 -8.083 1.00 92.69 85 VAL A O 1
ATOM 676 N N . LYS A 1 86 ? -5.010 -12.825 -7.958 1.00 94.31 86 LYS A N 1
ATOM 677 C CA . LYS A 1 86 ? -5.605 -13.321 -9.204 1.00 94.31 86 LYS A CA 1
ATOM 678 C C . LYS A 1 86 ? -6.037 -12.170 -10.097 1.00 94.31 86 LYS A C 1
ATOM 680 O O . LYS A 1 86 ? -6.505 -11.144 -9.616 1.00 94.31 86 LYS A O 1
ATOM 685 N N . LEU A 1 87 ? -5.900 -12.369 -11.405 1.00 95.31 87 LEU A N 1
ATOM 686 C CA . LEU A 1 87 ? -6.434 -11.462 -12.413 1.00 95.31 87 LEU A CA 1
ATOM 687 C C . LEU A 1 87 ? -7.896 -11.812 -12.686 1.00 95.31 87 LEU A C 1
ATOM 689 O O . LEU A 1 87 ? -8.215 -12.944 -13.053 1.00 95.31 87 LEU A O 1
ATOM 693 N N . HIS A 1 88 ? -8.766 -10.826 -12.535 1.00 95.50 88 HIS A N 1
ATOM 694 C CA . HIS A 1 88 ? -10.190 -10.911 -12.812 1.00 95.50 88 HIS A CA 1
ATOM 695 C C . HIS A 1 88 ? -10.586 -9.897 -13.883 1.00 95.50 88 HIS A C 1
ATOM 697 O O . HIS A 1 88 ? -9.822 -8.994 -14.227 1.00 95.50 88 HIS A O 1
ATOM 703 N N . LYS A 1 89 ? -11.792 -10.071 -14.429 1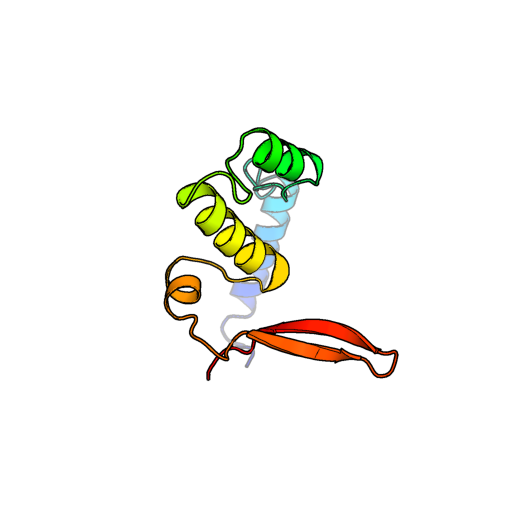.00 97.75 89 LYS A N 1
ATOM 704 C CA . LYS A 1 89 ? -12.392 -9.164 -15.409 1.00 97.75 89 LYS A CA 1
ATOM 705 C C . LYS A 1 89 ? -13.782 -8.756 -14.964 1.00 97.75 89 LYS A C 1
ATOM 707 O O . LYS A 1 89 ? -14.563 -9.601 -14.529 1.00 97.75 89 LYS A O 1
ATOM 712 N N . THR A 1 90 ? -14.097 -7.475 -15.099 1.00 95.56 90 THR A N 1
ATOM 713 C CA . THR A 1 90 ? -15.459 -6.976 -14.914 1.00 95.56 90 THR A CA 1
ATOM 714 C C . THR A 1 90 ? -16.348 -7.412 -16.079 1.00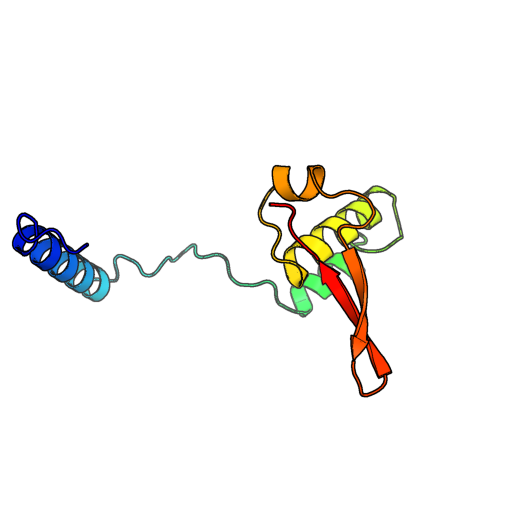 95.56 90 THR A C 1
ATOM 716 O O . THR A 1 90 ? -15.872 -7.832 -17.136 1.00 95.56 90 THR A O 1
ATOM 719 N N . VAL A 1 91 ? -17.665 -7.266 -15.917 1.00 95.38 91 VAL A N 1
ATOM 720 C CA . VAL A 1 91 ? -18.638 -7.505 -17.002 1.00 95.38 91 VAL A CA 1
ATOM 721 C C . VAL A 1 91 ? -18.407 -6.599 -18.217 1.00 95.38 91 VAL A C 1
ATOM 723 O O . VAL A 1 91 ? -18.757 -6.971 -19.332 1.00 95.38 91 VAL A O 1
ATOM 726 N N . CYS A 1 92 ? -17.785 -5.436 -18.008 1.00 94.88 92 CYS A N 1
ATOM 727 C CA . CYS A 1 92 ? -17.409 -4.488 -19.055 1.00 94.88 92 CYS A CA 1
ATOM 728 C C . CYS A 1 92 ? -16.061 -4.831 -19.716 1.00 94.88 92 CYS A C 1
ATOM 730 O O . CYS A 1 92 ? -15.666 -4.162 -20.666 1.00 94.88 92 CYS A O 1
ATOM 732 N N . GLY A 1 93 ? -15.358 -5.863 -19.231 1.00 94.69 93 GLY A N 1
ATOM 733 C CA . GLY A 1 93 ? -14.071 -6.317 -19.759 1.00 94.69 93 GLY A CA 1
ATOM 734 C C . GLY A 1 93 ? -12.838 -5.676 -19.117 1.00 94.69 93 GLY A C 1
ATOM 735 O O . GLY A 1 93 ? -11.729 -5.955 -19.565 1.00 94.69 93 GLY A O 1
ATOM 736 N N . GLU A 1 94 ? -13.001 -4.854 -18.079 1.00 96.31 94 GLU A N 1
ATOM 737 C CA . GLU A 1 94 ? -11.875 -4.221 -17.382 1.00 96.31 94 GLU A CA 1
ATOM 738 C C . GLU A 1 94 ? -11.154 -5.231 -16.489 1.00 96.31 94 GLU A C 1
ATOM 740 O O . GLU A 1 94 ? -11.785 -5.958 -15.720 1.00 96.31 94 GLU A O 1
ATOM 745 N N . GLU A 1 95 ? -9.830 -5.275 -16.594 1.00 97.31 95 GLU A N 1
ATOM 746 C CA . GLU A 1 95 ? -8.976 -6.166 -15.815 1.00 97.31 95 GLU A CA 1
ATOM 747 C C . GLU A 1 95 ? -8.641 -5.564 -14.449 1.00 97.31 95 GLU A C 1
ATOM 749 O O . GLU A 1 95 ? -8.288 -4.390 -14.345 1.00 97.31 95 GLU A O 1
ATOM 754 N N . TYR A 1 96 ? -8.719 -6.378 -13.396 1.00 94.88 96 TYR A N 1
ATOM 755 C CA . TYR A 1 96 ? -8.307 -5.983 -12.051 1.00 94.88 96 TYR A CA 1
ATOM 756 C C . TYR A 1 96 ? -7.650 -7.143 -11.306 1.00 94.88 96 TYR A C 1
ATOM 758 O O . TYR A 1 96 ? -7.917 -8.315 -11.575 1.00 94.88 96 TYR A O 1
ATOM 766 N N . LEU A 1 97 ? -6.779 -6.807 -10.357 1.00 94.56 97 LEU A N 1
ATOM 767 C CA . LEU A 1 97 ? -6.158 -7.780 -9.467 1.00 94.56 97 LEU A CA 1
ATOM 768 C C . LEU A 1 97 ? -6.955 -7.873 -8.167 1.00 94.56 97 LEU A C 1
ATOM 770 O O . LEU A 1 97 ? -7.253 -6.857 -7.542 1.00 94.56 97 LEU A O 1
ATOM 774 N N . GLU A 1 98 ? -7.263 -9.095 -7.751 1.00 94.44 98 GLU A N 1
ATOM 775 C CA . GLU A 1 98 ? -7.903 -9.396 -6.474 1.00 94.44 98 GLU A CA 1
ATOM 776 C C . GLU A 1 98 ? -6.927 -10.160 -5.582 1.00 94.44 98 GLU A C 1
ATOM 778 O O . GLU A 1 98 ? -6.363 -11.171 -6.005 1.00 94.44 98 GLU A O 1
ATOM 783 N N . TYR A 1 99 ? -6.742 -9.683 -4.351 1.00 92.81 99 TYR A N 1
ATOM 784 C CA . TYR A 1 99 ? -6.017 -10.397 -3.306 1.00 92.81 99 TYR A CA 1
ATOM 785 C C . TYR A 1 99 ? -7.012 -11.066 -2.354 1.00 92.81 99 TYR A C 1
ATOM 787 O O . TYR A 1 99 ? -7.865 -10.392 -1.777 1.00 92.81 99 TYR A O 1
ATOM 795 N N . ASN A 1 100 ? -6.892 -12.383 -2.188 1.00 88.19 100 ASN A N 1
ATOM 796 C CA . ASN A 1 100 ? -7.732 -13.174 -1.294 1.00 88.19 100 ASN A CA 1
ATOM 797 C C . ASN A 1 100 ? -6.909 -13.679 -0.105 1.00 88.19 100 ASN A C 1
ATOM 799 O O . ASN A 1 100 ? -6.007 -14.500 -0.269 1.00 88.19 100 ASN A O 1
ATOM 803 N N . GLU A 1 101 ? -7.245 -13.213 1.097 1.00 79.25 101 GLU A N 1
ATOM 804 C CA . GLU A 1 101 ? -6.635 -13.702 2.333 1.00 79.25 101 GLU A CA 1
ATOM 805 C C . GLU A 1 101 ? -7.093 -15.140 2.628 1.00 79.25 101 GLU A C 1
ATOM 807 O O . GLU A 1 101 ? -8.265 -15.491 2.464 1.00 79.25 101 GLU A O 1
ATOM 812 N N . ARG A 1 102 ? -6.160 -15.990 3.062 1.00 77.62 102 ARG A N 1
ATOM 813 C CA . ARG A 1 102 ? -6.458 -17.367 3.470 1.00 77.62 102 ARG A CA 1
ATOM 814 C C . ARG A 1 102 ? -7.016 -17.360 4.890 1.00 77.62 102 ARG A C 1
ATOM 816 O O . ARG A 1 102 ? -6.375 -16.812 5.782 1.00 77.62 102 ARG A O 1
ATOM 823 N N . GLN A 1 103 ? -8.186 -17.970 5.081 1.00 61.62 103 GLN A N 1
ATOM 824 C CA . GLN A 1 103 ? -8.749 -18.235 6.411 1.00 61.62 103 GLN A CA 1
ATOM 825 C C . GLN A 1 103 ? -8.071 -19.424 7.089 1.00 61.62 103 GLN A C 1
ATOM 827 O O . GLN A 1 103 ? -7.705 -20.381 6.368 1.00 61.62 103 GLN A O 1
#

InterPro domains:
  IPR021893 ZMYM2-like/QRICH1, C-terminal domain [PF12012] (41-100)
  IPR042838 Uncharacterized protein KIAA1958 [PTHR46963] (2-102)

Secondary structure (DSSP, 8-state):
---GGGHHHHHHHHHHHHHHHHTTTT--TTPPPPPPHHHHHHHHHTTSSSSSSHHHHHHHHHHHHHHHH---SHHHHHH--TTSEEEEE-TT--EEEEE----

pLDDT: mean 90.42, std 8.4, range [51.0, 97.75]

Radius of gyration: 21.61 Å; chains: 1; bounding box: 42×39×55 Å

Organism: Paramuricea clavata (NCBI:txid317549)